Protein AF-A0A7S3KK94-F1 (afdb_monomer_lite)

Organism: Euplotes crassus (NCBI:txid5936)

Radius of gyration: 13.83 Å; chains: 1; bounding box: 32×40×27 Å

InterPro domains:
  IPR001339 mRNA capping enzyme, adenylation domain [PF01331] (2-100)

pLDDT: mean 86.54, std 13.99, range [36.97, 98.44]

Secondary structure (DSSP, 8-state):
------PPPSSEEEEEEE-SS-EEEE-TT--EEEE--GGGTGGG---SS-EEEEEEEE--TT-SS-EEEEEEEEEETTEE-TTS-HHHHHHHHIIIIITTTTPPP--

Foldseek 3Di:
DDDDDDDDDPFFKWKWKFAQPWIWTQHPVRDIDTDDDPLCPVPPNGLHAMWIFIFGWADDPPDPDIDTDGQFTQDDSNDGPPPDDRVVRVVCCVVRPCVVSVHDDDD

Sequence (107 aa):
SRYLCCEKTDGVRFLCVITQTRSLLIDRNYNIFDVKMERLNLDGFKFEFIHVFDGELIKDRGEDFTKFFIFDALVVNGKNIMNLTFENRLRTVKNKVIKKLRIQEYC

Structure (mmCIF, N/CA/C/O backbone):
data_AF-A0A7S3KK94-F1
#
_entry.id   AF-A0A7S3KK94-F1
#
loop_
_atom_site.group_PDB
_atom_site.id
_atom_site.type_symbol
_atom_site.label_atom_id
_atom_site.label_alt_id
_atom_site.label_comp_id
_atom_site.label_asym_id
_atom_site.label_entity_id
_atom_site.label_seq_id
_atom_site.pdbx_PDB_ins_code
_atom_site.Cartn_x
_atom_site.Cartn_y
_atom_site.Cartn_z
_atom_site.occupancy
_atom_site.B_iso_or_equiv
_atom_site.auth_seq_id
_atom_site.auth_comp_id
_atom_site.auth_asym_id
_atom_site.auth_atom_id
_atom_site.pdbx_PDB_model_num
ATOM 1 N N . SER A 1 1 ? -6.118 26.545 3.323 1.00 62.09 1 SER A N 1
ATOM 2 C CA . SER A 1 1 ? -6.082 25.113 2.958 1.00 62.09 1 SER A CA 1
ATOM 3 C C . SER A 1 1 ? -4.641 24.674 2.783 1.00 62.09 1 SER A C 1
ATOM 5 O O . SER A 1 1 ? -3.876 25.437 2.208 1.00 62.09 1 SER A O 1
ATOM 7 N N . ARG A 1 2 ? -4.251 23.507 3.312 1.00 85.81 2 ARG A N 1
ATOM 8 C CA . ARG A 1 2 ? -2.891 22.951 3.177 1.00 85.81 2 ARG A CA 1
ATOM 9 C C . ARG A 1 2 ? -2.887 21.932 2.038 1.00 85.81 2 ARG A C 1
ATOM 11 O O . ARG A 1 2 ? -3.750 21.059 2.025 1.00 85.81 2 ARG A O 1
ATOM 18 N N . TYR A 1 3 ? -1.933 22.047 1.120 1.00 86.94 3 TYR A N 1
ATOM 19 C CA . TYR A 1 3 ? -1.736 21.112 0.012 1.00 86.94 3 TYR A CA 1
ATOM 20 C C . TYR A 1 3 ? -0.386 20.413 0.165 1.00 86.94 3 TYR A C 1
ATOM 22 O O . TYR A 1 3 ? 0.556 20.993 0.705 1.00 86.94 3 TYR A O 1
ATOM 30 N N . LEU A 1 4 ? -0.317 19.166 -0.292 1.00 86.81 4 LEU A N 1
ATOM 31 C CA . LEU A 1 4 ? 0.917 18.401 -0.430 1.00 86.81 4 LEU A CA 1
ATOM 32 C C . LEU A 1 4 ? 1.070 18.048 -1.909 1.00 86.81 4 LEU A C 1
ATOM 34 O O . LEU A 1 4 ? 0.083 17.701 -2.558 1.00 86.81 4 LEU A O 1
ATOM 38 N N . CYS A 1 5 ? 2.285 18.166 -2.432 1.00 89.69 5 CYS A N 1
ATOM 39 C CA . CYS A 1 5 ? 2.635 17.758 -3.784 1.00 89.69 5 CYS A CA 1
ATOM 40 C C . CYS A 1 5 ? 3.830 16.806 -3.735 1.00 89.69 5 CYS A C 1
ATOM 42 O O . CYS A 1 5 ? 4.682 16.907 -2.855 1.00 89.69 5 CYS A O 1
ATOM 44 N N . CYS A 1 6 ? 3.865 15.884 -4.686 1.00 87.94 6 CYS A N 1
ATOM 45 C CA . CYS A 1 6 ? 5.002 15.025 -4.975 1.00 87.94 6 CYS A CA 1
ATOM 46 C C . CYS A 1 6 ? 5.157 14.934 -6.494 1.00 87.94 6 CYS A C 1
ATOM 48 O O . CYS A 1 6 ? 4.288 15.394 -7.246 1.00 87.94 6 CYS A O 1
ATOM 50 N N . GLU A 1 7 ? 6.269 14.366 -6.946 1.00 88.81 7 GLU A N 1
ATOM 51 C CA . GLU A 1 7 ? 6.445 14.067 -8.360 1.00 88.81 7 GLU A CA 1
ATOM 52 C C . GLU A 1 7 ? 5.361 13.104 -8.852 1.00 88.81 7 GLU A C 1
ATOM 54 O O . GLU A 1 7 ? 4.866 12.248 -8.112 1.00 88.81 7 GLU A O 1
ATOM 59 N N . LYS A 1 8 ? 4.985 13.255 -10.121 1.00 88.38 8 LYS A N 1
ATOM 60 C CA . LYS A 1 8 ? 4.210 12.231 -10.806 1.00 88.38 8 LYS A CA 1
ATOM 61 C C . LYS A 1 8 ? 5.192 11.189 -11.314 1.00 88.38 8 LYS A C 1
ATOM 63 O O . LYS A 1 8 ? 6.027 11.497 -12.160 1.00 88.38 8 LYS A O 1
ATOM 68 N N . THR A 1 9 ? 5.068 9.980 -10.801 1.00 86.25 9 THR A N 1
ATOM 69 C CA . THR A 1 9 ? 5.897 8.854 -11.208 1.00 86.25 9 THR A CA 1
ATOM 70 C C . THR A 1 9 ? 5.492 8.347 -12.597 1.00 86.25 9 THR A C 1
ATOM 72 O O . THR A 1 9 ? 4.368 8.571 -13.054 1.00 86.25 9 THR A O 1
ATOM 75 N N . ASP A 1 10 ? 6.436 7.711 -13.295 1.00 88.25 10 ASP A N 1
ATOM 76 C CA . ASP A 1 10 ? 6.201 7.010 -14.567 1.00 88.25 10 ASP A CA 1
ATOM 77 C C . ASP A 1 10 ? 6.063 5.503 -14.306 1.00 88.25 10 ASP A C 1
ATOM 79 O O . ASP A 1 10 ? 6.890 4.684 -14.709 1.00 88.25 10 ASP A O 1
ATOM 83 N N . GLY A 1 11 ? 5.061 5.145 -13.505 1.00 93.25 11 GLY A N 1
ATOM 84 C CA . GLY A 1 11 ? 4.742 3.773 -13.142 1.00 93.25 11 GLY A CA 1
ATOM 85 C C . GLY A 1 11 ? 3.301 3.401 -13.479 1.00 93.25 11 GLY A C 1
ATOM 86 O O . GLY A 1 11 ? 2.586 4.074 -14.226 1.00 93.25 11 GLY A O 1
ATOM 87 N N . VAL A 1 12 ? 2.859 2.270 -12.930 1.00 95.50 12 VAL A N 1
ATOM 88 C CA . VAL A 1 12 ? 1.508 1.743 -13.151 1.00 95.50 12 VAL A CA 1
ATOM 89 C C . VAL A 1 12 ? 0.729 1.780 -11.844 1.00 95.50 12 VAL A C 1
ATOM 91 O O . VAL A 1 12 ? 1.154 1.218 -10.836 1.00 95.50 12 VAL A O 1
ATOM 94 N N . ARG A 1 13 ? -0.425 2.453 -11.846 1.00 96.88 13 ARG A N 1
ATOM 95 C CA . ARG A 1 13 ? -1.274 2.581 -10.653 1.00 96.88 13 ARG A CA 1
ATOM 96 C C . ARG A 1 13 ? -1.946 1.256 -10.307 1.00 96.88 13 ARG A C 1
ATOM 98 O O . ARG A 1 13 ? -2.625 0.683 -11.159 1.00 96.88 13 ARG A O 1
ATOM 105 N N . PHE A 1 14 ? -1.868 0.873 -9.037 1.00 98.19 14 PHE A N 1
ATOM 106 C CA . PHE A 1 14 ? -2.595 -0.265 -8.481 1.00 98.19 14 PHE A CA 1
ATOM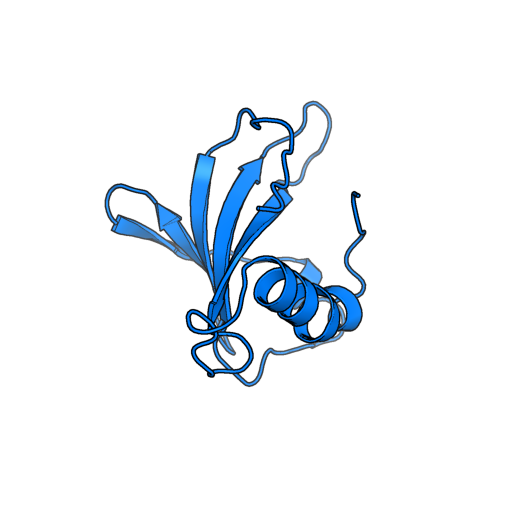 107 C C . PHE A 1 14 ? -3.185 0.072 -7.112 1.00 98.19 14 PHE A C 1
ATOM 109 O O . PHE A 1 14 ? -2.588 0.808 -6.325 1.00 98.19 14 PHE A O 1
ATOM 116 N N . LEU A 1 15 ? -4.313 -0.560 -6.788 1.00 98.19 15 LEU A N 1
ATOM 117 C CA . LEU A 1 15 ? -4.652 -0.813 -5.393 1.00 98.19 15 LEU A CA 1
ATOM 118 C C . LEU A 1 15 ? -3.871 -2.038 -4.919 1.00 98.19 15 LEU A C 1
ATOM 120 O O . LEU A 1 15 ? -3.896 -3.082 -5.568 1.00 98.19 15 LEU A O 1
ATOM 124 N N . CYS A 1 16 ? -3.202 -1.924 -3.779 1.00 96.75 16 CYS A N 1
ATOM 125 C CA . CYS A 1 16 ? -2.501 -3.025 -3.135 1.00 96.75 16 CYS A CA 1
ATOM 126 C C . CYS A 1 16 ? -3.307 -3.515 -1.931 1.00 96.75 16 CYS A C 1
ATOM 128 O O . CYS A 1 16 ? -3.555 -2.758 -0.989 1.00 96.75 16 CYS A O 1
ATOM 130 N N . VAL A 1 17 ? -3.715 -4.782 -1.963 1.00 95.75 17 VAL A N 1
ATOM 131 C CA . VAL A 1 17 ? -4.439 -5.446 -0.876 1.00 95.75 17 VAL A CA 1
ATOM 132 C C . VAL A 1 17 ? -3.519 -6.462 -0.226 1.00 95.75 17 VAL A C 1
ATOM 134 O O . VAL A 1 17 ? -3.109 -7.433 -0.854 1.00 95.75 17 VAL A O 1
ATOM 137 N N . ILE A 1 18 ? -3.225 -6.267 1.053 1.00 91.81 18 ILE A N 1
ATOM 138 C CA . ILE A 1 18 ? -2.397 -7.188 1.828 1.00 91.81 18 ILE A CA 1
ATOM 139 C C . ILE A 1 18 ? -3.269 -7.866 2.876 1.00 91.81 18 ILE A C 1
ATOM 141 O O . ILE A 1 18 ? -4.009 -7.220 3.615 1.00 91.81 18 ILE A O 1
ATOM 145 N N . THR A 1 19 ? -3.177 -9.188 2.923 1.00 89.00 19 THR A N 1
ATOM 146 C CA . THR A 1 19 ? -3.886 -10.064 3.858 1.00 89.00 19 THR A CA 1
ATOM 147 C C . THR A 1 19 ? -2.873 -10.899 4.647 1.00 89.00 19 THR A C 1
ATOM 149 O O . THR A 1 19 ? -1.667 -10.786 4.432 1.00 89.00 19 THR A O 1
ATOM 152 N N . GLN A 1 20 ? -3.349 -11.788 5.522 1.00 83.81 20 GLN A N 1
ATOM 153 C CA . GLN A 1 20 ? -2.485 -12.721 6.258 1.00 83.81 20 GLN A CA 1
ATOM 154 C C . GLN A 1 20 ? -1.651 -13.645 5.362 1.00 83.81 20 GLN A C 1
ATOM 156 O O . GLN A 1 20 ? -0.582 -14.096 5.775 1.00 83.81 20 GLN A O 1
ATOM 161 N N . THR A 1 21 ? -2.147 -13.976 4.168 1.00 82.69 21 THR A N 1
ATOM 162 C CA . THR A 1 21 ? -1.569 -15.036 3.324 1.00 82.69 21 THR A CA 1
ATOM 163 C C . THR A 1 21 ? -1.257 -14.600 1.902 1.00 82.69 21 THR A C 1
ATOM 165 O O . THR A 1 21 ? -0.522 -15.298 1.212 1.00 82.69 21 THR A O 1
ATOM 168 N N . ARG A 1 22 ? -1.805 -13.468 1.451 1.00 88.69 22 ARG A N 1
ATOM 169 C CA . ARG A 1 22 ? -1.707 -12.998 0.064 1.00 88.69 22 ARG A CA 1
ATOM 170 C C . ARG A 1 22 ? -1.471 -11.502 -0.011 1.00 88.69 22 ARG A C 1
ATOM 172 O O . ARG A 1 22 ? -1.988 -10.754 0.824 1.00 88.69 22 ARG A O 1
ATOM 179 N N . SER A 1 23 ? -0.752 -11.094 -1.050 1.00 91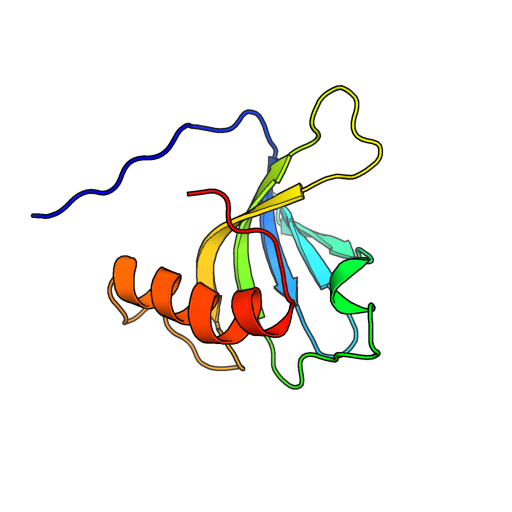.62 23 SER A N 1
ATOM 180 C CA . SER A 1 23 ? -0.627 -9.700 -1.472 1.00 91.62 23 SER A CA 1
ATOM 181 C C . SER A 1 23 ? -1.150 -9.603 -2.897 1.00 91.62 23 SER A C 1
ATOM 183 O O . SER A 1 23 ? -0.695 -10.331 -3.770 1.00 91.62 23 SER A O 1
ATOM 185 N N . LEU A 1 24 ? -2.134 -8.743 -3.122 1.00 95.38 24 LEU A N 1
ATOM 186 C CA . LEU A 1 24 ? -2.820 -8.616 -4.400 1.00 95.38 24 LEU A CA 1
ATOM 187 C C . LEU A 1 24 ? -2.620 -7.206 -4.942 1.00 95.38 24 LEU A C 1
ATOM 189 O O . LEU A 1 24 ? -2.741 -6.236 -4.193 1.00 95.38 24 LEU A O 1
ATOM 193 N N . LEU A 1 25 ? -2.374 -7.093 -6.241 1.00 97.44 25 LEU A N 1
ATOM 194 C CA . LEU A 1 25 ? -2.428 -5.830 -6.968 1.00 97.44 25 LEU A CA 1
ATOM 195 C C . LEU A 1 25 ? -3.676 -5.820 -7.849 1.00 97.44 25 LEU A C 1
ATOM 197 O O . LEU A 1 25 ? -3.948 -6.795 -8.544 1.00 97.44 25 LEU A O 1
ATOM 201 N N . ILE A 1 26 ? -4.437 -4.729 -7.805 1.00 98.44 26 ILE A N 1
ATOM 202 C CA . ILE A 1 26 ? -5.660 -4.540 -8.591 1.00 98.44 26 ILE A CA 1
ATOM 203 C C . ILE A 1 26 ? -5.472 -3.317 -9.480 1.00 98.44 26 ILE A C 1
ATOM 205 O O . ILE A 1 26 ? -5.237 -2.217 -8.972 1.00 98.44 26 ILE A O 1
ATOM 209 N N . ASP A 1 27 ? -5.521 -3.510 -10.796 1.00 97.88 27 ASP A N 1
ATOM 210 C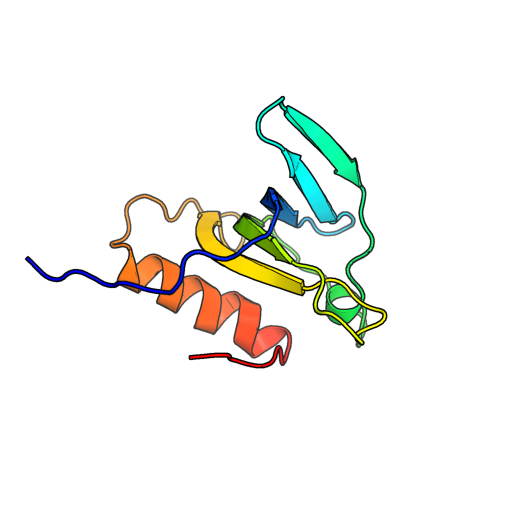 CA . ASP A 1 27 ? -5.351 -2.417 -11.757 1.00 97.88 27 ASP A CA 1
ATOM 211 C C . ASP A 1 27 ? -6.654 -1.622 -11.973 1.00 97.88 27 ASP A C 1
ATOM 213 O O . ASP A 1 27 ? -7.694 -1.874 -11.361 1.00 97.88 27 ASP A O 1
ATOM 217 N N . ARG A 1 28 ? -6.610 -0.633 -12.874 1.00 95.88 28 ARG A N 1
ATOM 218 C CA . ARG A 1 28 ? -7.775 0.206 -13.210 1.00 95.88 28 ARG A CA 1
ATOM 219 C C . ARG A 1 28 ? -8.884 -0.528 -13.969 1.00 95.88 28 ARG A C 1
ATOM 221 O O . ARG A 1 28 ? -10.002 -0.029 -14.003 1.00 95.88 28 ARG A O 1
ATOM 228 N N . ASN A 1 29 ? -8.573 -1.669 -14.575 1.00 97.50 29 ASN A N 1
ATOM 229 C CA . ASN A 1 29 ? -9.521 -2.524 -15.284 1.00 97.50 29 ASN A CA 1
ATOM 230 C C . ASN A 1 29 ? -10.065 -3.639 -14.375 1.00 97.50 29 ASN A C 1
ATOM 232 O O . ASN A 1 29 ? -10.755 -4.532 -14.860 1.00 97.50 29 ASN A O 1
ATOM 236 N N . TYR A 1 30 ? -9.768 -3.586 -13.070 1.00 96.38 30 TYR A N 1
ATOM 237 C CA . TYR A 1 30 ? -10.120 -4.598 -12.075 1.00 96.38 30 TYR A CA 1
ATOM 238 C C . TYR A 1 30 ? -9.470 -5.968 -12.308 1.00 96.38 30 TYR A C 1
ATOM 240 O O . TYR A 1 30 ? -9.921 -6.964 -11.738 1.00 96.38 30 TYR A O 1
ATOM 248 N N . ASN A 1 31 ? -8.386 -6.035 -13.086 1.00 98.12 31 ASN A N 1
ATOM 249 C CA . ASN A 1 31 ? -7.569 -7.241 -13.141 1.00 98.12 31 ASN A CA 1
ATOM 250 C C . ASN A 1 31 ? -6.847 -7.411 -11.804 1.00 98.12 31 ASN A C 1
ATOM 252 O O . ASN A 1 31 ? -6.304 -6.448 -11.256 1.00 98.12 31 ASN A O 1
ATOM 256 N N . ILE A 1 32 ? -6.837 -8.642 -11.293 1.00 98.00 32 ILE A N 1
ATOM 257 C CA . ILE A 1 32 ? -6.251 -8.987 -9.998 1.00 98.00 32 ILE A CA 1
ATOM 258 C C . ILE A 1 32 ? -5.009 -9.840 -10.229 1.00 98.00 32 ILE A C 1
ATOM 260 O O . ILE A 1 32 ? -5.073 -10.884 -10.877 1.00 98.00 32 ILE A O 1
ATOM 264 N N . PHE A 1 33 ? -3.894 -9.417 -9.645 1.00 96.62 33 PHE A N 1
ATOM 265 C CA . PHE A 1 33 ? -2.609 -10.100 -9.715 1.00 96.62 33 PHE A CA 1
ATOM 266 C C . PHE A 1 33 ? -2.197 -10.541 -8.310 1.00 96.62 33 PHE A C 1
ATOM 268 O O . PHE A 1 33 ? -2.055 -9.701 -7.421 1.00 96.62 33 PHE A O 1
ATOM 275 N N . ASP A 1 34 ? -2.005 -11.845 -8.100 1.00 94.31 34 ASP A N 1
ATOM 276 C CA . ASP A 1 34 ? -1.433 -12.378 -6.857 1.00 94.31 34 ASP A CA 1
ATOM 277 C C . ASP A 1 34 ? 0.095 -12.279 -6.929 1.00 94.31 34 ASP A C 1
ATOM 279 O O . ASP A 1 34 ? 0.719 -12.820 -7.845 1.00 94.31 34 ASP A O 1
ATOM 283 N N . VAL A 1 35 ? 0.694 -11.528 -6.004 1.00 90.38 35 VAL A N 1
ATOM 284 C CA . VAL A 1 35 ? 2.120 -11.200 -6.023 1.00 90.38 35 VAL A CA 1
ATOM 285 C C . VAL A 1 35 ? 2.792 -11.567 -4.708 1.00 90.38 35 VAL A C 1
ATOM 287 O O . VAL A 1 35 ? 2.254 -11.401 -3.613 1.00 90.38 35 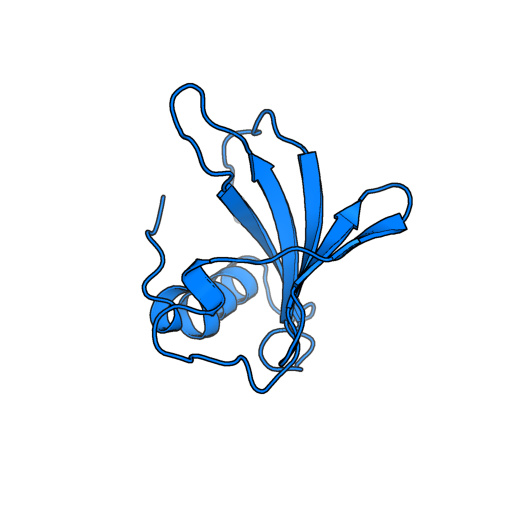VAL A O 1
ATOM 290 N N . LYS A 1 36 ? 4.044 -12.014 -4.801 1.00 83.56 36 LYS A N 1
ATOM 291 C CA . LYS A 1 36 ? 4.882 -12.249 -3.627 1.00 83.56 36 LYS A CA 1
ATOM 292 C C . LYS A 1 36 ? 5.669 -10.983 -3.301 1.00 83.56 36 LYS A C 1
ATOM 294 O O . LYS A 1 36 ? 6.599 -10.629 -4.015 1.00 83.56 36 LYS A O 1
ATOM 299 N N . MET A 1 37 ? 5.329 -10.316 -2.201 1.00 75.94 37 MET A N 1
ATOM 300 C CA . MET A 1 37 ? 6.118 -9.192 -1.689 1.00 75.94 37 MET A CA 1
ATOM 301 C C . MET A 1 37 ? 7.219 -9.702 -0.753 1.00 75.94 37 MET A C 1
ATOM 303 O O . MET A 1 37 ? 6.938 -10.230 0.324 1.00 75.94 37 MET A O 1
ATOM 307 N N . GLU A 1 38 ? 8.483 -9.560 -1.157 1.00 67.56 38 GLU A N 1
ATOM 308 C CA . GLU A 1 38 ? 9.629 -10.133 -0.435 1.00 67.56 38 GLU A CA 1
ATOM 309 C C . GLU A 1 38 ? 9.762 -9.602 0.997 1.00 67.56 38 GLU A C 1
ATOM 311 O O . GLU A 1 38 ? 9.861 -10.389 1.935 1.00 67.56 38 GLU A O 1
ATOM 316 N N . ARG A 1 39 ? 9.665 -8.278 1.196 1.00 64.06 39 ARG A N 1
ATOM 317 C CA . ARG A 1 39 ? 9.817 -7.650 2.524 1.00 64.06 39 ARG A CA 1
ATOM 318 C C . ARG A 1 39 ? 8.655 -7.892 3.488 1.00 64.06 39 ARG A C 1
ATOM 320 O O . ARG A 1 39 ? 8.794 -7.596 4.667 1.00 64.06 39 ARG A O 1
ATOM 327 N N . LEU A 1 40 ? 7.535 -8.441 3.016 1.00 58.31 40 LEU A N 1
ATOM 328 C CA . LEU A 1 40 ? 6.481 -8.929 3.908 1.00 58.31 40 LEU A CA 1
ATOM 329 C C . LEU A 1 40 ? 6.813 -10.299 4.495 1.00 58.31 40 LEU A C 1
ATOM 331 O O . LEU A 1 40 ? 6.202 -10.685 5.473 1.00 58.31 40 LEU A O 1
ATOM 335 N N . ASN A 1 41 ? 7.759 -11.034 3.909 1.00 52.00 41 ASN A N 1
ATOM 336 C CA . ASN A 1 41 ? 8.099 -12.393 4.324 1.00 52.00 41 ASN A CA 1
ATOM 337 C C . ASN A 1 41 ? 9.441 -12.484 5.064 1.00 52.00 41 ASN A C 1
ATOM 339 O O . ASN A 1 41 ? 9.741 -13.529 5.644 1.00 52.00 41 ASN A O 1
ATOM 343 N N . LEU A 1 42 ? 10.242 -11.413 5.057 1.00 49.84 42 LEU A N 1
ATOM 344 C CA . LEU A 1 42 ? 11.442 -11.315 5.883 1.00 49.84 42 LEU A CA 1
ATOM 345 C C . LEU A 1 42 ? 11.004 -11.305 7.359 1.00 49.84 42 LEU A C 1
ATOM 347 O O . LEU A 1 42 ? 10.107 -10.560 7.744 1.00 49.84 42 LEU A O 1
ATOM 351 N N . ASP A 1 43 ? 11.590 -12.191 8.160 1.00 51.41 43 ASP A N 1
ATOM 352 C CA . ASP A 1 43 ? 11.331 -12.402 9.596 1.00 51.41 43 ASP A CA 1
ATOM 353 C C . ASP A 1 43 ? 10.023 -13.126 9.979 1.00 51.41 43 ASP A C 1
ATOM 355 O O . ASP A 1 43 ? 9.665 -13.177 11.156 1.00 51.41 43 ASP A O 1
ATOM 359 N N . GLY A 1 44 ? 9.290 -13.718 9.025 1.00 54.91 44 GLY A N 1
ATOM 360 C CA . GLY A 1 44 ? 8.025 -14.411 9.330 1.00 54.91 44 GLY A CA 1
ATOM 361 C C . GLY A 1 44 ? 6.904 -13.467 9.785 1.00 54.91 44 GLY A C 1
ATOM 362 O O . GLY A 1 44 ? 5.893 -13.911 10.338 1.00 54.91 44 GLY A O 1
ATOM 363 N N . PHE A 1 45 ? 7.077 -12.165 9.548 1.00 61.47 45 PHE A N 1
ATOM 364 C CA . PHE A 1 45 ? 6.088 -11.146 9.846 1.00 61.47 45 PHE A CA 1
ATOM 365 C C . PHE A 1 45 ? 4.836 -11.380 8.995 1.00 61.47 45 PHE A C 1
ATOM 367 O O . PHE A 1 45 ? 4.869 -11.300 7.777 1.00 61.47 45 PHE A O 1
ATOM 374 N N . LYS A 1 46 ? 3.700 -11.662 9.629 1.00 65.81 46 LYS A N 1
ATOM 375 C CA . LYS A 1 46 ? 2.412 -11.737 8.936 1.00 65.81 46 LYS A CA 1
ATOM 376 C C . LYS A 1 46 ? 1.540 -10.598 9.410 1.00 65.81 46 LYS A C 1
ATOM 378 O O . LYS A 1 46 ? 1.367 -10.394 10.613 1.00 65.81 46 LYS A O 1
ATOM 383 N N . PHE A 1 47 ? 0.962 -9.869 8.465 1.00 72.94 47 PHE A N 1
ATOM 384 C CA . PHE A 1 47 ? -0.113 -8.958 8.809 1.00 72.94 47 PHE A CA 1
ATOM 385 C C . PHE A 1 47 ? -1.311 -9.769 9.266 1.00 72.94 47 PHE A C 1
ATOM 387 O O . PHE A 1 47 ? -1.935 -10.456 8.472 1.00 72.94 47 PHE A O 1
ATOM 394 N N . GLU A 1 48 ? -1.643 -9.678 10.549 1.00 78.75 48 GLU A N 1
ATOM 3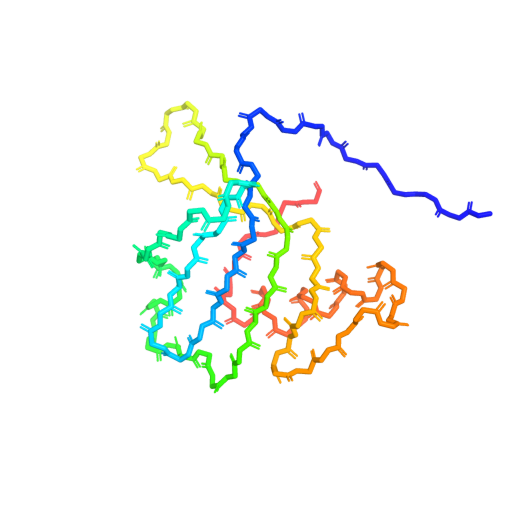95 C CA . GLU A 1 48 ? -2.826 -10.334 11.110 1.00 78.75 48 GLU A CA 1
ATOM 396 C C . GLU A 1 48 ? -4.127 -9.802 10.489 1.00 78.75 48 GLU A C 1
ATOM 398 O O . GLU A 1 48 ? -5.133 -10.502 10.423 1.00 78.75 48 GLU A O 1
ATOM 403 N N . PHE A 1 49 ? -4.106 -8.573 9.985 1.00 86.38 49 PHE A N 1
ATOM 404 C CA . PHE A 1 49 ? -5.283 -7.878 9.494 1.00 86.38 49 PHE A CA 1
ATOM 405 C C . PHE A 1 49 ? -5.106 -7.425 8.048 1.00 86.38 49 PHE A C 1
ATOM 407 O O . PHE A 1 49 ? -3.993 -7.310 7.542 1.00 86.38 49 PHE A O 1
ATOM 414 N N . ILE A 1 50 ? -6.224 -7.117 7.394 1.00 92.69 50 ILE A N 1
ATOM 415 C CA . ILE A 1 50 ? -6.227 -6.617 6.020 1.00 92.69 50 ILE A CA 1
ATOM 416 C C . ILE A 1 50 ? -5.725 -5.169 5.967 1.00 92.69 50 ILE A C 1
ATOM 418 O O . ILE A 1 50 ? -6.066 -4.338 6.815 1.00 92.69 50 ILE A O 1
ATOM 422 N N . HIS A 1 51 ? -4.958 -4.867 4.925 1.00 94.88 51 HIS A N 1
ATOM 423 C CA . HIS A 1 51 ? -4.556 -3.523 4.535 1.00 94.88 51 HIS A CA 1
ATOM 424 C C . HIS A 1 51 ? -4.927 -3.260 3.075 1.00 94.88 51 HIS A C 1
ATOM 426 O O . HIS A 1 51 ? -4.817 -4.158 2.243 1.00 94.88 51 HIS A O 1
ATOM 432 N N . VAL A 1 52 ? -5.348 -2.031 2.768 1.00 97.69 52 VAL A N 1
ATOM 433 C CA . VAL A 1 52 ? -5.663 -1.580 1.405 1.00 97.69 52 VAL A CA 1
ATOM 434 C C . VAL A 1 52 ? -5.003 -0.228 1.167 1.00 97.69 52 VAL A C 1
ATOM 436 O O . VAL A 1 52 ? -5.330 0.754 1.843 1.00 97.69 52 VAL A O 1
ATOM 439 N N . PHE A 1 53 ? -4.092 -0.195 0.200 1.00 97.50 53 PHE A N 1
ATOM 440 C CA . PHE A 1 53 ? -3.294 0.967 -0.180 1.00 97.50 53 PHE A CA 1
ATOM 441 C C . PHE A 1 53 ? -3.564 1.363 -1.629 1.00 97.50 53 PHE A C 1
ATOM 443 O O . PHE A 1 53 ? -3.782 0.499 -2.472 1.00 97.50 53 PHE A O 1
ATOM 450 N N . ASP A 1 54 ? -3.512 2.659 -1.911 1.00 97.62 54 ASP A N 1
ATOM 451 C CA . ASP A 1 54 ? -3.517 3.210 -3.266 1.00 97.62 54 ASP A CA 1
ATOM 452 C C . ASP A 1 54 ? -2.133 3.775 -3.563 1.00 97.62 54 ASP A C 1
ATOM 454 O O . ASP A 1 54 ? -1.527 4.451 -2.723 1.00 97.62 54 ASP A O 1
ATOM 458 N N . GLY A 1 55 ? -1.605 3.450 -4.733 1.00 96.31 55 GLY A N 1
ATOM 459 C CA . GLY A 1 55 ? -0.212 3.702 -5.030 1.00 96.31 55 GLY A CA 1
ATOM 460 C C . GLY A 1 55 ? 0.189 3.309 -6.437 1.00 96.31 55 GLY A C 1
ATOM 461 O O . GLY A 1 55 ? -0.642 3.024 -7.305 1.00 96.31 55 GLY A O 1
ATOM 462 N N . GLU A 1 56 ? 1.494 3.297 -6.651 1.00 96.31 56 GLU A N 1
ATOM 463 C CA . GLU A 1 56 ? 2.076 3.089 -7.965 1.00 96.31 56 GLU A CA 1
ATOM 464 C C . GLU A 1 56 ? 3.225 2.094 -7.913 1.00 96.31 56 GLU A C 1
ATOM 466 O O . GLU A 1 56 ? 4.075 2.129 -7.023 1.00 96.31 56 GLU A O 1
ATOM 471 N N . LEU A 1 57 ? 3.210 1.170 -8.867 1.00 94.69 57 LEU A N 1
ATOM 472 C CA . LEU A 1 57 ? 4.241 0.171 -9.055 1.00 94.69 57 LEU A CA 1
ATOM 473 C C . LEU A 1 57 ? 5.257 0.700 -10.075 1.00 94.69 57 LEU A C 1
ATOM 475 O O . LEU A 1 57 ? 4.893 1.003 -11.212 1.00 94.69 57 LEU A O 1
ATOM 479 N N . ILE A 1 58 ? 6.519 0.808 -9.664 1.00 93.94 58 ILE A N 1
ATOM 480 C CA . ILE A 1 58 ? 7.597 1.446 -10.426 1.00 93.94 58 ILE A CA 1
ATOM 481 C C . ILE A 1 58 ? 8.772 0.484 -10.547 1.00 93.94 58 ILE A C 1
ATOM 483 O O . ILE A 1 58 ? 9.168 -0.165 -9.574 1.00 93.94 58 ILE A O 1
ATOM 487 N N . LYS A 1 59 ? 9.343 0.413 -11.750 1.00 90.12 59 LYS A N 1
ATOM 488 C CA . LYS A 1 59 ? 10.566 -0.331 -12.036 1.00 90.12 59 LYS A CA 1
ATOM 489 C C . LYS A 1 59 ? 11.678 0.650 -12.391 1.00 90.12 59 LYS A C 1
ATOM 491 O O . LYS A 1 59 ? 11.684 1.204 -13.489 1.00 90.12 59 LYS A O 1
ATOM 496 N N . ASP A 1 60 ? 12.613 0.838 -11.467 1.00 84.75 60 ASP A N 1
ATOM 497 C CA . ASP A 1 60 ? 13.768 1.702 -11.690 1.00 84.75 60 ASP A CA 1
ATOM 498 C C . ASP A 1 60 ? 14.765 1.049 -12.654 1.00 84.75 60 ASP A C 1
ATOM 500 O O . ASP A 1 60 ? 14.983 -0.167 -12.658 1.00 84.75 60 ASP A O 1
ATOM 504 N N . ARG A 1 61 ? 15.391 1.866 -13.508 1.00 80.31 61 ARG A N 1
ATOM 505 C CA . ARG A 1 61 ? 16.419 1.382 -14.435 1.00 80.31 61 ARG A CA 1
ATOM 506 C C . ARG A 1 61 ? 17.662 0.979 -13.644 1.00 80.31 61 ARG A C 1
ATOM 508 O O . ARG A 1 61 ? 18.284 1.823 -13.010 1.00 80.31 61 ARG A O 1
ATOM 515 N N . GLY A 1 62 ? 18.044 -0.290 -13.747 1.00 82.19 62 GLY A N 1
ATOM 516 C CA . GLY A 1 62 ? 19.220 -0.838 -13.065 1.00 82.19 62 GLY A CA 1
ATOM 517 C C . GLY A 1 62 ? 18.916 -1.533 -11.738 1.00 82.19 62 GLY A C 1
ATOM 518 O O . GLY A 1 62 ? 19.846 -2.019 -11.105 1.00 82.19 62 GLY A O 1
ATOM 519 N N . GLU A 1 63 ? 17.645 -1.620 -11.335 1.00 83.06 63 GLU A N 1
ATOM 520 C CA . GLU A 1 63 ? 17.226 -2.462 -10.216 1.00 83.06 63 GLU A CA 1
ATOM 521 C C . GLU A 1 63 ? 16.517 -3.729 -10.715 1.00 83.06 63 GLU A C 1
ATOM 523 O O . GLU A 1 63 ? 15.684 -3.690 -11.625 1.00 83.06 63 GLU A O 1
ATOM 528 N N . ASP A 1 64 ? 16.825 -4.860 -10.079 1.00 83.81 64 ASP A N 1
ATOM 529 C CA . ASP A 1 64 ? 16.202 -6.156 -10.385 1.00 83.81 64 ASP A CA 1
ATOM 530 C C . ASP A 1 64 ? 14.842 -6.345 -9.695 1.00 83.81 64 ASP A C 1
ATOM 532 O O . ASP A 1 64 ? 14.153 -7.341 -9.918 1.00 83.81 64 ASP A O 1
ATOM 536 N N . PHE A 1 65 ? 14.425 -5.383 -8.869 1.00 82.44 65 PHE A N 1
ATOM 537 C CA . PHE A 1 65 ? 13.163 -5.421 -8.143 1.00 82.44 65 PHE A CA 1
ATOM 538 C C . PHE A 1 65 ? 12.264 -4.241 -8.510 1.00 82.44 65 PHE A C 1
ATOM 540 O O . PHE A 1 65 ? 12.683 -3.231 -9.065 1.00 82.44 65 PHE A O 1
ATOM 547 N N . THR A 1 66 ? 10.975 -4.403 -8.228 1.00 88.06 66 THR A N 1
ATOM 548 C CA . THR A 1 66 ? 9.952 -3.383 -8.470 1.00 88.06 66 THR A CA 1
ATOM 549 C C . THR A 1 66 ? 9.492 -2.819 -7.130 1.00 88.06 66 THR A C 1
ATOM 551 O O . THR A 1 66 ? 9.305 -3.570 -6.169 1.00 88.06 66 THR A O 1
ATOM 554 N N . LYS A 1 67 ? 9.313 -1.502 -7.047 1.00 89.31 67 LYS A N 1
ATOM 555 C CA . LYS A 1 67 ? 8.879 -0.799 -5.835 1.00 89.31 67 LYS A CA 1
ATOM 556 C C . LYS A 1 67 ? 7.403 -0.450 -5.941 1.00 89.31 67 LYS A C 1
ATOM 558 O O . LYS A 1 67 ? 6.930 -0.069 -7.004 1.00 89.31 67 LYS A O 1
ATOM 563 N N . PHE A 1 68 ? 6.683 -0.550 -4.828 1.00 91.94 68 PHE A N 1
ATOM 564 C CA . PHE A 1 68 ? 5.319 -0.042 -4.722 1.00 91.94 68 PHE A CA 1
ATOM 565 C C . PHE A 1 68 ? 5.309 1.185 -3.811 1.00 91.94 68 PHE A C 1
ATOM 567 O O . PHE A 1 68 ? 5.541 1.065 -2.605 1.00 91.94 68 PHE A O 1
ATOM 574 N N . PHE A 1 69 ? 5.069 2.361 -4.381 1.00 92.94 69 PHE A N 1
ATOM 575 C CA . PHE A 1 69 ? 4.957 3.609 -3.635 1.00 92.94 69 PHE A CA 1
ATOM 576 C C . PHE A 1 69 ? 3.521 3.811 -3.174 1.00 92.94 69 PHE A C 1
ATOM 578 O O . PHE A 1 69 ? 2.598 3.837 -3.981 1.00 92.94 69 PHE A O 1
ATOM 585 N N . ILE A 1 70 ? 3.332 3.942 -1.861 1.00 94.56 70 ILE A N 1
ATOM 586 C CA . ILE A 1 70 ? 2.020 4.161 -1.251 1.00 94.56 70 ILE A CA 1
ATOM 587 C C . ILE A 1 70 ? 1.741 5.663 -1.228 1.00 94.56 70 ILE A C 1
ATOM 589 O O . ILE A 1 70 ? 2.440 6.407 -0.541 1.00 94.56 70 ILE A O 1
ATOM 593 N N . PHE A 1 71 ? 0.692 6.090 -1.925 1.00 95.50 71 PHE A N 1
ATOM 594 C CA . PHE A 1 71 ? 0.253 7.486 -1.958 1.00 95.50 71 PHE A CA 1
ATOM 595 C C . PHE A 1 71 ? -0.951 7.743 -1.058 1.00 95.50 71 PHE A C 1
ATOM 597 O O . PHE A 1 71 ? -1.096 8.844 -0.535 1.00 95.50 71 PHE A O 1
ATOM 604 N N . ASP A 1 72 ? -1.803 6.741 -0.843 1.00 96.94 72 ASP A N 1
ATOM 605 C CA . ASP A 1 72 ? -2.925 6.826 0.087 1.00 96.94 72 ASP A CA 1
ATOM 606 C C . ASP A 1 72 ? -3.281 5.452 0.677 1.00 96.94 72 ASP A C 1
ATOM 608 O O . ASP A 1 72 ? -2.778 4.406 0.262 1.00 96.94 72 ASP A O 1
ATOM 612 N N . ALA A 1 73 ? -4.153 5.441 1.680 1.00 97.69 73 ALA A N 1
ATOM 613 C CA . ALA A 1 73 ? -4.588 4.237 2.366 1.00 97.69 73 ALA A CA 1
ATOM 614 C C . ALA A 1 73 ? -6.070 4.290 2.726 1.00 97.69 73 ALA A C 1
ATOM 616 O O . ALA A 1 73 ? -6.554 5.261 3.304 1.00 97.69 73 ALA A O 1
ATOM 617 N N . LEU A 1 74 ? -6.777 3.201 2.432 1.00 98.25 74 LEU A N 1
ATOM 618 C CA . LEU A 1 74 ? -8.211 3.065 2.680 1.00 98.25 74 LEU A CA 1
ATOM 619 C C . LEU A 1 74 ? -8.466 2.243 3.947 1.00 98.25 74 LEU A C 1
ATOM 621 O O . LEU A 1 74 ? -9.317 2.597 4.765 1.00 98.25 74 LEU A O 1
ATOM 625 N N . VAL A 1 75 ? -7.701 1.159 4.126 1.00 98.12 75 VAL A N 1
ATOM 626 C CA . VAL A 1 75 ? -7.823 0.231 5.258 1.00 98.12 75 VAL A CA 1
ATOM 627 C C . VAL A 1 75 ? -6.447 -0.047 5.853 1.00 98.12 75 VAL A C 1
ATOM 629 O O . VAL A 1 75 ? -5.512 -0.388 5.133 1.00 98.12 75 VAL A O 1
ATOM 632 N N . VAL A 1 76 ? -6.320 0.057 7.177 1.00 95.81 76 VAL A N 1
ATOM 633 C CA . VAL A 1 76 ? -5.100 -0.315 7.912 1.00 95.81 76 VAL A CA 1
ATOM 634 C C . VAL A 1 76 ? -5.479 -1.100 9.159 1.00 95.81 76 VAL A C 1
ATOM 636 O O . VAL A 1 76 ? -6.315 -0.655 9.944 1.00 95.81 76 VAL A O 1
ATOM 639 N N . ASN A 1 77 ? -4.847 -2.258 9.361 1.00 92.88 77 ASN A N 1
ATOM 640 C CA . ASN A 1 77 ? -5.177 -3.194 10.435 1.00 92.88 77 ASN A CA 1
ATOM 641 C C . ASN A 1 77 ? -6.682 -3.540 10.480 1.00 92.88 77 ASN A C 1
ATOM 643 O O . ASN A 1 77 ? -7.297 -3.524 11.545 1.00 92.88 77 ASN A O 1
ATOM 647 N N . GLY A 1 78 ? -7.299 -3.766 9.317 1.00 95.38 78 GLY A N 1
ATOM 648 C CA . GLY A 1 78 ? -8.720 -4.106 9.198 1.00 95.38 78 GLY A CA 1
ATOM 649 C C . GLY A 1 78 ? -9.691 -2.953 9.475 1.00 95.38 78 GLY A C 1
ATOM 650 O O . GLY A 1 78 ? -10.900 -3.155 9.415 1.00 95.38 78 GLY A O 1
ATOM 651 N N . LYS A 1 79 ? -9.202 -1.739 9.760 1.00 96.75 79 LYS A N 1
ATOM 652 C CA . LYS A 1 79 ? -10.044 -0.561 10.013 1.00 96.75 79 LYS A CA 1
ATOM 653 C C . LYS A 1 79 ? -10.088 0.350 8.796 1.00 96.75 79 LYS A C 1
ATOM 655 O O . LYS A 1 79 ? -9.040 0.701 8.260 1.00 96.75 79 LYS A O 1
ATOM 660 N N . ASN A 1 80 ? -11.290 0.779 8.411 1.00 97.62 80 ASN A N 1
ATOM 661 C CA . ASN A 1 80 ? -11.482 1.861 7.448 1.00 97.62 80 ASN A CA 1
ATOM 662 C C . ASN A 1 80 ? -10.947 3.173 8.045 1.00 97.62 80 ASN A C 1
ATOM 664 O O . ASN A 1 80 ? -11.357 3.572 9.136 1.00 97.62 80 ASN A O 1
ATOM 668 N N . ILE A 1 81 ? -10.030 3.829 7.334 1.00 98.06 81 ILE A N 1
ATOM 669 C CA . ILE A 1 81 ? -9.405 5.090 7.755 1.00 98.06 81 ILE A CA 1
ATOM 670 C C . ILE A 1 81 ? -9.727 6.266 6.823 1.00 98.06 81 ILE A C 1
ATOM 672 O O . ILE A 1 81 ? -9.159 7.344 6.985 1.00 98.06 81 ILE A O 1
ATOM 676 N N . MET A 1 82 ? -10.646 6.096 5.868 1.00 97.88 82 MET A N 1
ATOM 677 C CA . MET A 1 82 ? -10.980 7.118 4.865 1.00 97.88 82 MET A CA 1
ATOM 678 C C . MET A 1 82 ? -11.591 8.389 5.472 1.00 97.88 82 MET A C 1
ATOM 680 O O . MET A 1 82 ? -11.453 9.464 4.897 1.00 97.88 82 MET A O 1
ATOM 684 N N . ASN A 1 83 ? -12.186 8.291 6.665 1.00 97.38 83 ASN A N 1
ATOM 685 C CA . ASN A 1 83 ? -12.711 9.443 7.407 1.00 97.38 83 ASN A CA 1
ATOM 686 C C . ASN A 1 83 ? -11.609 10.318 8.038 1.00 97.38 83 ASN A C 1
ATOM 688 O O . ASN A 1 83 ? -11.901 11.391 8.563 1.00 97.38 83 ASN A O 1
ATOM 692 N N . LEU A 1 84 ? -10.347 9.873 8.029 1.00 97.38 84 LEU A N 1
ATOM 693 C CA . LEU A 1 84 ? -9.219 10.681 8.486 1.00 97.38 84 LEU A CA 1
ATOM 694 C C . LEU A 1 84 ? -8.784 11.674 7.404 1.00 97.38 84 LEU A C 1
ATOM 696 O O . LEU A 1 84 ? -8.910 11.421 6.205 1.00 97.38 84 LEU A O 1
ATOM 700 N N . THR A 1 85 ? -8.166 12.776 7.832 1.00 96.31 85 THR A N 1
ATOM 701 C CA . THR A 1 85 ? -7.454 13.680 6.919 1.00 96.31 85 THR A CA 1
ATOM 702 C C . THR A 1 85 ? -6.332 12.938 6.189 1.00 96.31 85 THR A C 1
ATOM 704 O O . THR A 1 85 ? -5.752 11.997 6.732 1.00 96.31 85 THR A O 1
ATOM 707 N N . PHE A 1 86 ? -5.981 13.387 4.982 1.00 94.94 86 PHE A N 1
ATOM 708 C CA . PHE A 1 86 ? -4.915 12.783 4.173 1.00 94.94 86 PHE A CA 1
ATOM 709 C C . PHE A 1 86 ? -3.599 12.606 4.954 1.00 94.94 86 PHE A C 1
ATOM 711 O O . PHE A 1 86 ? -3.046 11.511 5.016 1.00 94.94 86 PHE A O 1
ATOM 718 N N . GLU A 1 87 ? -3.156 13.648 5.664 1.00 94.88 87 GLU A N 1
ATOM 719 C CA . GLU A 1 87 ? -1.954 13.595 6.508 1.00 94.88 87 GLU A CA 1
ATOM 720 C C . GLU A 1 87 ? -2.059 12.529 7.613 1.00 94.88 87 GLU A C 1
ATOM 722 O O . GLU A 1 87 ? -1.093 11.819 7.899 1.00 94.88 87 GLU A O 1
ATOM 727 N N . ASN A 1 88 ? -3.238 12.372 8.220 1.00 96.25 88 ASN A N 1
ATOM 728 C CA . ASN A 1 88 ? -3.466 11.346 9.233 1.00 96.25 88 ASN A CA 1
ATOM 729 C C . ASN A 1 88 ? -3.516 9.934 8.635 1.00 96.25 88 ASN A C 1
ATOM 731 O O . ASN A 1 88 ? -3.071 8.997 9.303 1.00 96.25 88 ASN A O 1
ATOM 735 N N . ARG A 1 89 ? -3.983 9.762 7.391 1.00 97.75 89 ARG A N 1
ATOM 736 C CA . ARG A 1 89 ? -3.901 8.476 6.680 1.00 97.75 89 ARG A CA 1
ATOM 737 C C . ARG A 1 89 ? -2.446 8.094 6.424 1.00 97.75 89 ARG A C 1
ATOM 739 O O . ARG A 1 89 ? -2.023 7.032 6.880 1.00 97.75 89 ARG A O 1
ATOM 746 N N . LEU A 1 90 ? -1.641 8.998 5.862 1.00 95.50 90 LEU A N 1
ATOM 747 C CA . LEU A 1 90 ? -0.202 8.778 5.659 1.00 95.50 90 LEU A CA 1
ATOM 748 C C . LEU A 1 90 ? 0.544 8.493 6.972 1.00 95.50 90 LEU A C 1
ATOM 750 O O . LEU A 1 90 ? 1.312 7.534 7.071 1.00 95.50 90 LEU A O 1
ATOM 754 N N . ARG A 1 91 ? 0.273 9.270 8.030 1.00 95.31 91 ARG A N 1
ATOM 755 C CA . ARG A 1 91 ? 0.852 9.046 9.366 1.00 95.31 91 ARG A CA 1
ATOM 756 C C . ARG A 1 91 ? 0.463 7.679 9.936 1.00 95.31 91 ARG A C 1
ATOM 758 O O . ARG A 1 91 ? 1.276 7.039 10.609 1.00 95.31 91 ARG A O 1
ATOM 765 N N . THR A 1 92 ? -0.761 7.223 9.671 1.00 95.75 92 THR A N 1
ATOM 766 C CA . THR A 1 92 ? -1.239 5.897 10.085 1.00 95.75 92 THR A CA 1
ATOM 767 C C . THR A 1 92 ? -0.462 4.795 9.370 1.00 95.75 92 THR A C 1
ATOM 769 O O . THR A 1 92 ? 0.043 3.894 10.041 1.00 95.75 92 THR A O 1
ATOM 772 N N . VAL A 1 93 ? -0.276 4.904 8.050 1.00 93.94 93 VAL A N 1
ATOM 773 C CA . VAL A 1 93 ? 0.547 3.972 7.257 1.00 93.94 93 VAL A CA 1
ATOM 774 C C . VAL A 1 93 ? 1.979 3.932 7.788 1.00 93.94 93 VAL A C 1
ATOM 776 O O . VAL A 1 93 ? 2.468 2.863 8.158 1.00 93.94 93 VAL A O 1
ATOM 779 N N . LYS A 1 94 ? 2.628 5.094 7.929 1.00 91.50 94 LYS A N 1
ATOM 780 C CA . LYS A 1 94 ? 4.003 5.198 8.438 1.00 91.50 94 LYS A CA 1
ATOM 781 C C . LYS A 1 94 ? 4.174 4.474 9.775 1.00 91.50 94 LYS A C 1
ATOM 783 O O . LYS A 1 94 ? 5.062 3.639 9.936 1.00 91.50 94 LYS A O 1
ATOM 788 N N . ASN A 1 95 ? 3.297 4.758 10.737 1.00 91.31 95 ASN A N 1
ATOM 789 C CA . ASN A 1 95 ? 3.444 4.250 12.100 1.00 91.31 95 ASN A CA 1
ATOM 790 C C . ASN A 1 95 ? 3.000 2.796 12.289 1.00 91.31 95 ASN A C 1
ATOM 792 O O . ASN A 1 95 ? 3.512 2.126 13.184 1.00 91.31 95 ASN A O 1
ATOM 796 N N . LYS A 1 96 ? 2.022 2.313 11.516 1.00 89.19 96 LYS A N 1
ATOM 797 C CA . LYS A 1 96 ? 1.438 0.977 11.715 1.00 89.19 96 LYS A CA 1
ATOM 798 C C . LYS A 1 96 ? 1.955 -0.069 10.729 1.00 89.19 96 LYS A C 1
ATOM 800 O O . LYS A 1 96 ? 1.841 -1.251 11.039 1.00 89.19 96 LYS A O 1
ATOM 805 N N . VAL A 1 97 ? 2.520 0.358 9.599 1.00 87.75 97 VAL A N 1
ATOM 806 C CA . VAL A 1 97 ? 2.922 -0.501 8.475 1.00 87.75 97 VAL A CA 1
ATOM 807 C C . VAL A 1 97 ? 4.422 -0.344 8.214 1.00 87.75 97 VAL A C 1
ATOM 809 O O . VAL A 1 97 ? 5.186 -1.251 8.529 1.00 87.75 97 VAL A O 1
ATOM 812 N N . ILE A 1 98 ? 4.872 0.828 7.749 1.00 86.06 98 ILE A N 1
ATOM 813 C CA . ILE A 1 98 ? 6.265 1.060 7.304 1.00 86.06 98 ILE A CA 1
ATOM 814 C C . ILE A 1 98 ? 7.277 0.809 8.426 1.00 86.06 98 ILE A C 1
ATOM 816 O O . ILE A 1 98 ? 8.204 0.018 8.250 1.00 86.06 98 ILE A O 1
ATOM 820 N N . LYS A 1 99 ? 7.061 1.404 9.610 1.00 83.44 99 LYS A N 1
ATOM 821 C CA . LYS A 1 99 ? 7.939 1.199 10.777 1.00 83.44 99 LYS A CA 1
ATOM 822 C C . LYS A 1 99 ? 8.026 -0.262 11.216 1.00 83.44 99 LYS A C 1
ATOM 824 O O . LYS A 1 99 ? 9.082 -0.688 11.669 1.00 83.44 99 LYS A O 1
ATOM 829 N N . LYS A 1 100 ? 6.933 -1.027 11.096 1.00 76.56 100 LYS A N 1
ATOM 830 C CA . LYS A 1 100 ? 6.926 -2.453 11.459 1.00 76.56 100 LYS A CA 1
ATOM 831 C C . LYS A 1 100 ? 7.721 -3.298 10.468 1.00 76.56 100 LYS A C 1
ATOM 833 O O . LYS A 1 100 ? 8.383 -4.236 10.883 1.00 76.56 100 LYS A O 1
ATOM 838 N N . LEU A 1 101 ? 7.676 -2.933 9.190 1.00 73.44 101 LEU A N 1
ATOM 839 C CA . LEU A 1 101 ? 8.348 -3.651 8.109 1.00 73.44 101 LEU A CA 1
ATOM 840 C C . LEU A 1 101 ? 9.811 -3.225 7.892 1.00 73.44 101 LEU A C 1
ATOM 842 O O . LEU A 1 101 ? 10.454 -3.735 6.979 1.00 73.44 101 LEU A O 1
ATOM 846 N N . ARG A 1 102 ? 10.333 -2.264 8.674 1.00 67.94 102 ARG A N 1
ATOM 847 C CA . ARG A 1 102 ? 11.665 -1.653 8.467 1.00 67.94 102 ARG A CA 1
ATOM 848 C C . ARG A 1 102 ? 11.897 -1.230 7.001 1.00 67.94 102 ARG A C 1
ATOM 850 O O . ARG A 1 102 ? 12.996 -1.360 6.464 1.00 67.94 102 ARG A O 1
ATOM 857 N N . ILE A 1 103 ? 10.846 -0.762 6.323 1.00 64.12 103 ILE A N 1
ATOM 858 C CA . ILE A 1 103 ? 10.926 -0.307 4.927 1.00 64.12 103 ILE A CA 1
ATOM 859 C C . ILE A 1 103 ? 11.653 1.046 4.876 1.00 64.12 103 ILE A C 1
ATOM 861 O O . ILE A 1 103 ? 11.489 1.866 5.777 1.00 64.12 103 ILE A O 1
ATOM 865 N N . GLN A 1 104 ? 12.465 1.264 3.833 1.00 56.59 104 GLN A N 1
ATOM 866 C CA . GLN A 1 104 ? 13.137 2.547 3.594 1.00 56.59 104 GLN A CA 1
ATOM 867 C C . GLN A 1 104 ? 12.106 3.657 3.360 1.00 56.59 104 GLN A C 1
ATOM 869 O O . GLN A 1 104 ? 11.167 3.488 2.584 1.00 56.59 104 GLN A O 1
ATOM 874 N N . GLU A 1 105 ? 12.292 4.788 4.037 1.00 53.78 105 GLU A N 1
ATOM 875 C CA . GLU A 1 105 ? 11.499 5.995 3.823 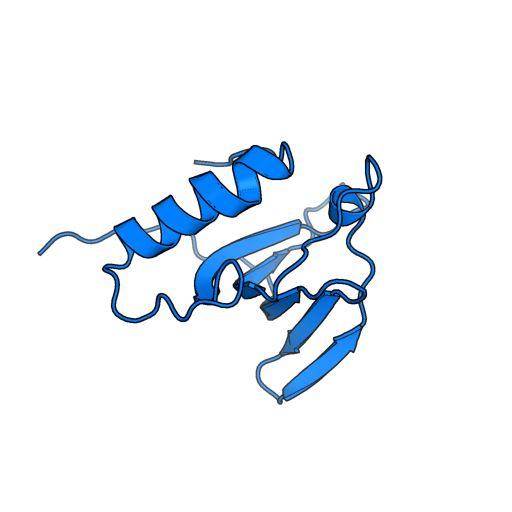1.00 53.78 105 GLU A CA 1
ATOM 876 C C . GLU A 1 105 ? 12.167 6.824 2.720 1.00 53.78 105 GLU A C 1
ATOM 878 O O . GLU A 1 105 ? 13.335 7.187 2.853 1.00 53.78 105 GLU A O 1
ATOM 883 N N . TYR A 1 106 ? 11.433 7.130 1.652 1.00 47.12 106 TYR A N 1
ATOM 884 C CA . TYR A 1 106 ? 11.805 8.183 0.711 1.00 47.12 106 TYR A CA 1
ATOM 885 C C . TYR A 1 106 ? 10.853 9.350 0.987 1.00 47.12 106 TYR A C 1
ATOM 887 O O . TYR A 1 106 ? 9.635 9.193 0.872 1.00 47.12 106 TYR A O 1
ATOM 895 N N . CYS A 1 107 ? 11.412 10.441 1.511 1.00 36.97 107 CYS A N 1
ATOM 896 C CA . CYS A 1 107 ? 10.705 11.692 1.781 1.00 36.97 107 CYS A CA 1
ATOM 897 C C . CYS A 1 107 ? 10.647 12.547 0.520 1.00 36.97 107 CYS A C 1
ATOM 899 O O . CYS A 1 107 ? 11.691 12.607 -0.167 1.00 36.97 107 CYS A O 1
#